Protein AF-A0A165SSQ7-F1 (afdb_monomer_lite)

Sequence (90 aa):
MSTTTPTTKCPFPALGECSYGSWADDMEAYLKTLNLWDVTDNPTAALLPVDATNPTTEERKEVWDWEKHKGQASGQIWLGWEEGSLSQAL

pLDDT: mean 76.37, std 14.92, range [37.22, 92.06]

Radius of gyration: 17.2 Å; chains: 1; bounding box: 57×21×40 Å

Organism: NCBI:txid1314782

Structure (mmCIF, N/CA/C/O backbone):
data_AF-A0A165SSQ7-F1
#
_entry.id   AF-A0A165SSQ7-F1
#
loop_
_atom_site.group_PDB
_atom_site.id
_atom_site.type_symbol
_atom_site.label_atom_id
_atom_site.label_alt_id
_atom_site.label_comp_id
_atom_site.label_asym_id
_atom_site.label_entity_id
_atom_site.label_seq_id
_atom_site.pdbx_PDB_ins_code
_atom_site.Cartn_x
_atom_site.Cartn_y
_atom_site.Cartn_z
_atom_site.occupancy
_atom_site.B_iso_or_equiv
_atom_site.auth_seq_id
_atom_site.auth_comp_id
_atom_site.auth_asym_id
_atom_site.auth_atom_id
_atom_site.pdbx_PDB_model_num
ATOM 1 N N . MET A 1 1 ? 36.904 8.366 6.496 1.00 37.22 1 MET A N 1
ATOM 2 C CA . MET A 1 1 ? 35.857 7.378 6.821 1.00 37.22 1 MET A CA 1
ATOM 3 C C . MET A 1 1 ? 34.671 7.682 5.930 1.00 37.22 1 MET A C 1
ATOM 5 O O . MET A 1 1 ? 34.117 8.763 6.065 1.00 37.22 1 MET A O 1
ATOM 9 N N . SER A 1 2 ? 34.358 6.803 4.980 1.00 43.88 2 SER A N 1
ATOM 10 C CA . SER A 1 2 ? 33.198 6.961 4.098 1.00 43.88 2 SER A CA 1
ATOM 11 C C . SER A 1 2 ? 32.022 6.244 4.746 1.00 43.88 2 SER A C 1
ATOM 13 O O . SER A 1 2 ? 32.038 5.024 4.876 1.00 43.88 2 SER A O 1
ATOM 15 N N . THR A 1 3 ? 31.037 7.000 5.215 1.00 44.22 3 THR A N 1
ATOM 16 C CA . THR A 1 3 ? 29.750 6.471 5.667 1.00 44.22 3 THR A CA 1
ATOM 17 C C . THR A 1 3 ? 28.984 5.972 4.448 1.00 44.22 3 THR A C 1
ATOM 19 O O . THR A 1 3 ? 28.323 6.745 3.764 1.00 44.22 3 THR A O 1
ATOM 22 N N . THR A 1 4 ? 29.099 4.681 4.144 1.00 49.78 4 THR A N 1
ATOM 23 C CA . THR A 1 4 ? 28.146 3.999 3.267 1.00 49.78 4 THR A CA 1
ATOM 24 C C . THR A 1 4 ? 26.873 3.780 4.067 1.00 49.78 4 THR A C 1
ATOM 26 O O . THR A 1 4 ? 26.805 2.872 4.898 1.00 49.78 4 THR A O 1
ATOM 29 N N . THR A 1 5 ? 25.886 4.649 3.855 1.00 54.53 5 THR A N 1
ATOM 30 C CA . THR A 1 5 ? 24.502 4.392 4.253 1.00 54.53 5 THR A CA 1
ATOM 31 C C . THR A 1 5 ? 24.108 3.024 3.691 1.00 54.53 5 THR A C 1
ATOM 33 O O . THR A 1 5 ? 24.369 2.775 2.512 1.00 54.53 5 THR A O 1
ATOM 36 N N . PRO A 1 6 ? 23.542 2.107 4.493 1.00 47.44 6 PRO A N 1
ATOM 37 C CA . PRO A 1 6 ? 23.019 0.862 3.964 1.00 47.44 6 PRO A CA 1
ATOM 38 C C . PRO A 1 6 ? 21.812 1.217 3.098 1.00 47.44 6 PRO A C 1
ATOM 40 O O . PRO A 1 6 ? 20.705 1.397 3.596 1.00 47.44 6 PRO A O 1
ATOM 43 N N . THR A 1 7 ? 22.036 1.377 1.797 1.00 52.53 7 THR A N 1
ATOM 44 C CA . THR A 1 7 ? 20.956 1.416 0.823 1.00 52.53 7 THR A CA 1
ATOM 45 C C . THR A 1 7 ? 20.370 0.016 0.824 1.00 52.53 7 THR A C 1
ATOM 47 O O . THR A 1 7 ? 20.947 -0.913 0.253 1.00 52.53 7 THR A O 1
ATOM 50 N N . THR A 1 8 ? 19.264 -0.169 1.542 1.00 52.72 8 THR A N 1
ATOM 51 C CA . THR A 1 8 ? 18.353 -1.279 1.283 1.00 52.72 8 THR A CA 1
ATOM 52 C C . THR A 1 8 ? 17.921 -1.101 -0.162 1.00 52.72 8 THR A C 1
ATOM 54 O O . THR A 1 8 ? 17.022 -0.315 -0.434 1.00 52.72 8 THR A O 1
ATOM 57 N N . LYS A 1 9 ? 18.655 -1.731 -1.086 1.00 54.09 9 LYS A N 1
ATOM 58 C CA . LYS A 1 9 ? 18.343 -1.709 -2.513 1.00 54.09 9 LYS A CA 1
ATOM 59 C C . LYS A 1 9 ? 16.893 -2.129 -2.644 1.00 54.09 9 LYS A C 1
ATOM 61 O O . LYS A 1 9 ? 16.550 -3.229 -2.190 1.00 54.09 9 LYS A O 1
ATOM 66 N N . CYS A 1 10 ? 16.049 -1.278 -3.214 1.00 58.53 10 CYS A N 1
ATOM 67 C CA . CYS A 1 10 ? 14.758 -1.759 -3.644 1.00 58.53 10 CYS A CA 1
ATOM 68 C C . CYS A 1 10 ? 15.009 -2.913 -4.609 1.00 58.53 10 CYS A C 1
ATOM 70 O O . CYS A 1 10 ? 15.914 -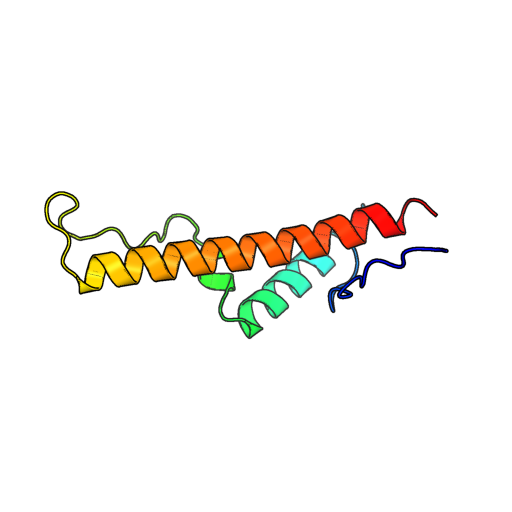2.855 -5.446 1.00 58.53 10 CYS A O 1
ATOM 72 N N . PRO A 1 11 ? 14.200 -3.975 -4.539 1.00 65.62 11 PRO A N 1
ATOM 73 C CA . PRO A 1 11 ? 14.260 -5.054 -5.517 1.00 65.62 11 PRO A CA 1
ATOM 74 C C . PRO A 1 11 ? 13.797 -4.599 -6.914 1.00 65.62 11 PRO A C 1
ATOM 76 O O . PRO A 1 11 ? 13.602 -5.434 -7.792 1.00 65.62 11 PRO A O 1
ATOM 79 N N . PHE A 1 12 ? 13.594 -3.295 -7.112 1.00 65.06 12 PHE A N 1
ATOM 80 C CA . PHE A 1 12 ? 12.868 -2.710 -8.215 1.00 65.06 12 PHE A CA 1
ATOM 81 C C . PHE A 1 12 ? 13.744 -1.814 -9.073 1.00 65.06 12 PHE A C 1
ATOM 83 O O . PHE A 1 12 ? 14.533 -1.039 -8.527 1.00 65.06 12 PHE A O 1
ATOM 90 N N . PRO A 1 13 ? 13.596 -1.875 -10.407 1.00 65.50 13 PRO A N 1
ATOM 91 C CA . PRO A 1 13 ? 14.236 -0.908 -11.266 1.00 65.50 13 PRO A CA 1
ATOM 92 C C . PRO A 1 13 ? 13.756 0.502 -10.914 1.00 65.50 13 PRO A C 1
ATOM 94 O O . PRO A 1 13 ? 12.574 0.773 -10.728 1.00 65.50 13 PRO A O 1
ATOM 97 N N . ALA A 1 14 ? 14.732 1.390 -10.837 1.00 67.94 14 ALA A N 1
ATOM 98 C CA . ALA A 1 14 ? 14.619 2.832 -10.901 1.00 67.94 14 ALA A CA 1
ATOM 99 C C . ALA A 1 14 ? 13.522 3.326 -11.876 1.00 67.94 14 ALA A C 1
ATOM 101 O O . ALA A 1 14 ? 13.509 2.920 -13.043 1.00 67.94 14 ALA A O 1
ATOM 102 N N . LEU A 1 15 ? 12.653 4.254 -11.445 1.00 72.88 15 LEU A N 1
ATOM 103 C CA . LEU A 1 15 ? 11.783 4.976 -12.384 1.00 72.88 15 LEU A CA 1
ATOM 104 C C . LEU A 1 15 ? 12.636 5.873 -13.298 1.00 72.88 15 LEU A C 1
ATOM 106 O O . LEU A 1 15 ? 13.370 6.734 -12.817 1.00 72.88 15 LEU A O 1
ATOM 110 N N . GLY A 1 16 ? 12.512 5.695 -14.612 1.00 69.38 16 GLY A N 1
ATOM 111 C CA . GLY A 1 16 ? 13.182 6.498 -15.637 1.00 69.38 16 GLY A CA 1
ATOM 112 C C . GLY A 1 16 ? 12.187 7.205 -16.562 1.00 69.38 16 GLY A C 1
ATOM 113 O O . GLY A 1 16 ? 11.025 6.811 -16.655 1.00 69.38 16 GLY A O 1
ATOM 114 N N . GLU A 1 17 ? 12.650 8.232 -17.287 1.00 70.56 17 GLU A N 1
ATOM 115 C CA . GLU A 1 17 ? 11.811 9.090 -18.155 1.00 70.56 17 GLU A CA 1
ATOM 116 C C . GLU A 1 17 ? 10.980 8.315 -19.189 1.00 70.56 17 GLU A C 1
ATOM 118 O O . GLU A 1 17 ? 9.868 8.720 -19.518 1.00 70.56 17 GLU A O 1
ATOM 123 N N . CYS A 1 18 ? 11.494 7.182 -19.673 1.00 69.75 18 CYS A N 1
ATOM 124 C CA . CYS A 1 18 ? 10.843 6.360 -20.696 1.00 69.75 18 CYS A CA 1
ATOM 125 C C . CYS A 1 18 ? 10.373 4.990 -20.181 1.00 69.75 18 CYS A C 1
ATOM 127 O O . CYS A 1 18 ? 9.933 4.170 -20.983 1.00 69.75 18 CYS A O 1
ATOM 129 N N . SER A 1 19 ? 10.482 4.710 -18.876 1.00 77.31 19 SER A N 1
ATOM 130 C CA . SER A 1 19 ? 10.173 3.390 -18.302 1.00 77.31 19 SER A CA 1
ATOM 131 C C . SER A 1 19 ? 8.926 3.370 -17.422 1.00 77.31 19 SER A C 1
ATOM 133 O O . SER A 1 19 ? 8.640 2.335 -16.831 1.00 77.31 19 SER A O 1
ATOM 135 N N . TYR A 1 20 ? 8.154 4.465 -17.366 1.00 78.44 20 TYR A N 1
ATOM 136 C CA . TYR A 1 20 ? 6.975 4.563 -16.497 1.00 78.44 20 TYR A CA 1
ATOM 137 C C . TYR A 1 20 ? 5.985 3.408 -16.676 1.00 78.44 20 TYR A C 1
ATOM 139 O O . TYR A 1 20 ? 5.526 2.871 -15.680 1.00 78.44 20 TYR A O 1
ATOM 147 N N . GLY A 1 21 ? 5.688 2.998 -17.917 1.00 80.75 21 GLY A N 1
ATOM 148 C CA . GLY A 1 21 ? 4.741 1.905 -18.174 1.00 80.75 21 GLY A CA 1
ATOM 149 C C . GLY A 1 21 ? 5.181 0.590 -17.527 1.00 80.75 21 GLY A C 1
ATOM 150 O O . GLY A 1 21 ? 4.479 0.055 -16.681 1.00 80.75 21 GLY A O 1
ATOM 151 N N . SER A 1 22 ? 6.391 0.128 -17.853 1.00 82.19 22 SER A N 1
ATOM 152 C CA . SER A 1 22 ? 6.951 -1.100 -17.275 1.00 82.19 22 SER A CA 1
ATOM 153 C C . SER A 1 22 ? 7.149 -0.988 -15.762 1.00 82.19 22 SER A C 1
ATOM 155 O O . SER A 1 22 ? 6.845 -1.919 -15.032 1.00 82.19 22 SER A O 1
ATOM 157 N N . TRP A 1 23 ? 7.602 0.172 -15.278 1.00 85.88 23 TRP A N 1
ATOM 158 C CA . TRP A 1 23 ? 7.792 0.425 -13.852 1.00 85.88 23 TRP A CA 1
ATOM 159 C C . TRP A 1 23 ? 6.478 0.371 -13.071 1.00 85.88 23 TRP A C 1
ATOM 161 O O . TRP A 1 23 ? 6.454 -0.174 -11.972 1.00 85.88 23 TRP A O 1
ATOM 171 N N . ALA A 1 24 ? 5.397 0.929 -13.622 1.00 86.69 24 ALA A N 1
ATOM 172 C CA . ALA A 1 24 ? 4.085 0.934 -12.989 1.00 86.69 24 ALA A CA 1
ATOM 173 C C . ALA A 1 24 ? 3.505 -0.484 -12.900 1.00 86.69 24 ALA A C 1
ATOM 175 O O . ALA A 1 24 ? 3.065 -0.874 -11.821 1.00 86.69 24 ALA A O 1
ATOM 176 N N . ASP A 1 25 ? 3.580 -1.260 -13.987 1.00 87.81 25 ASP A N 1
ATOM 177 C CA . ASP A 1 25 ? 3.127 -2.660 -14.022 1.00 87.81 25 ASP A CA 1
ATOM 178 C C . ASP A 1 25 ? 3.894 -3.519 -13.009 1.00 87.81 25 ASP A C 1
ATOM 180 O O . ASP A 1 25 ? 3.321 -4.293 -12.234 1.00 87.81 25 ASP A O 1
ATOM 184 N N . ASP A 1 26 ? 5.212 -3.346 -12.990 1.00 86.38 26 ASP A N 1
ATOM 185 C CA . ASP A 1 26 ? 6.088 -4.043 -12.074 1.00 86.38 26 ASP A CA 1
ATOM 186 C C . ASP A 1 26 ? 5.740 -3.606 -10.615 1.00 86.38 26 ASP A C 1
ATOM 188 O O . ASP A 1 26 ? 5.551 -4.457 -9.736 1.00 86.38 26 ASP A O 1
ATOM 192 N N . MET A 1 27 ? 5.571 -2.305 -10.331 1.00 87.38 27 MET A N 1
ATOM 193 C CA . MET A 1 27 ? 5.235 -1.802 -8.987 1.00 87.38 27 MET A CA 1
ATOM 194 C C . MET A 1 27 ? 3.880 -2.298 -8.493 1.00 87.38 27 MET A C 1
ATOM 196 O O . MET A 1 27 ? 3.743 -2.657 -7.321 1.00 87.38 27 MET A O 1
ATOM 200 N N . GLU A 1 28 ? 2.890 -2.366 -9.377 1.00 90.81 28 GLU A N 1
ATOM 201 C CA . GLU A 1 28 ? 1.598 -2.979 -9.096 1.00 90.81 28 GLU A CA 1
ATOM 202 C C . GLU A 1 28 ? 1.770 -4.450 -8.695 1.00 90.81 28 GLU A C 1
ATOM 204 O O . GLU A 1 28 ? 1.268 -4.873 -7.648 1.00 90.81 28 GLU A O 1
ATOM 209 N N . ALA A 1 29 ? 2.518 -5.232 -9.480 1.00 89.69 29 ALA A N 1
ATOM 210 C CA . ALA A 1 29 ? 2.774 -6.637 -9.176 1.00 89.69 29 ALA A CA 1
ATOM 211 C C . ALA A 1 29 ? 3.472 -6.804 -7.818 1.00 89.69 29 ALA A C 1
ATOM 213 O O . ALA A 1 29 ? 3.072 -7.649 -7.013 1.00 89.69 29 ALA A O 1
ATOM 214 N N . TYR A 1 30 ? 4.464 -5.966 -7.521 1.00 87.12 30 TYR A N 1
ATOM 215 C CA . TYR A 1 30 ? 5.173 -5.978 -6.245 1.00 87.12 30 TYR A CA 1
ATOM 216 C C . TYR A 1 30 ? 4.262 -5.630 -5.065 1.00 87.12 30 TYR A C 1
ATOM 218 O O . TYR A 1 30 ? 4.208 -6.385 -4.090 1.00 87.12 30 TYR A O 1
ATOM 226 N N . LEU A 1 31 ? 3.476 -4.556 -5.159 1.00 89.44 31 LEU A N 1
ATOM 227 C CA . LEU A 1 31 ? 2.519 -4.182 -4.116 1.00 89.44 31 LEU A CA 1
ATOM 228 C C . LEU A 1 31 ? 1.456 -5.267 -3.902 1.00 89.44 31 LEU A C 1
ATOM 230 O O . LEU A 1 31 ? 1.073 -5.512 -2.757 1.00 89.44 31 LEU A O 1
ATOM 234 N N . LYS A 1 32 ? 1.030 -5.982 -4.952 1.00 90.50 32 LYS A N 1
ATOM 235 C CA . LYS A 1 32 ? 0.149 -7.157 -4.819 1.00 90.50 32 LYS A CA 1
ATOM 236 C C . LYS A 1 32 ? 0.802 -8.281 -4.015 1.00 90.50 32 LYS A C 1
ATOM 238 O O . LYS A 1 32 ? 0.135 -8.858 -3.161 1.00 90.50 32 LYS A O 1
ATOM 243 N N . THR A 1 33 ? 2.099 -8.559 -4.201 1.00 90.19 33 THR A N 1
ATOM 244 C CA . THR A 1 33 ? 2.801 -9.568 -3.373 1.00 90.19 33 THR A CA 1
ATOM 245 C C . THR A 1 33 ? 2.858 -9.199 -1.890 1.00 90.19 33 THR A C 1
ATOM 247 O O . THR A 1 33 ? 2.934 -10.082 -1.037 1.00 90.19 33 THR A O 1
ATOM 250 N N . LEU A 1 34 ? 2.788 -7.903 -1.580 1.00 87.56 34 LEU A N 1
ATOM 251 C CA . LEU A 1 34 ? 2.787 -7.371 -0.220 1.00 87.56 34 LEU A CA 1
ATOM 252 C C . LEU A 1 34 ? 1.377 -7.135 0.343 1.00 87.56 34 LEU A C 1
ATOM 254 O O . LEU A 1 34 ? 1.259 -6.678 1.477 1.00 87.56 34 LEU A O 1
ATOM 258 N N . ASN A 1 35 ? 0.320 -7.429 -0.425 1.00 88.75 35 ASN A N 1
ATOM 259 C CA . ASN A 1 35 ? -1.068 -7.094 -0.087 1.00 88.75 35 ASN A CA 1
ATOM 260 C C . ASN A 1 35 ? -1.276 -5.583 0.180 1.00 88.75 35 ASN A C 1
ATOM 262 O O . ASN A 1 35 ? -2.012 -5.180 1.079 1.00 88.75 35 ASN A O 1
ATOM 266 N N . LEU A 1 36 ? -0.571 -4.744 -0.584 1.00 88.75 36 LEU A N 1
ATOM 267 C CA . LEU A 1 36 ? -0.580 -3.279 -0.495 1.00 88.75 36 LEU A CA 1
ATOM 268 C C . LEU A 1 36 ? -1.223 -2.608 -1.718 1.00 88.75 36 LEU A C 1
ATOM 270 O O . LEU A 1 36 ? -1.368 -1.386 -1.751 1.00 88.75 36 LEU A O 1
ATOM 274 N N . TRP A 1 37 ? -1.593 -3.380 -2.740 1.00 89.44 37 TRP A N 1
ATOM 275 C CA . TRP A 1 37 ? -2.189 -2.815 -3.947 1.00 89.44 37 TRP A CA 1
ATOM 276 C C . TRP A 1 37 ? -3.598 -2.269 -3.709 1.00 89.44 37 TRP A C 1
ATOM 278 O O . TRP A 1 37 ? -3.900 -1.180 -4.181 1.00 89.44 37 TRP A O 1
ATOM 288 N N . ASP A 1 38 ? -4.425 -2.950 -2.911 1.00 85.69 38 ASP A N 1
ATOM 289 C CA . ASP A 1 38 ? -5.821 -2.546 -2.682 1.00 85.69 38 ASP A CA 1
ATOM 290 C C . ASP A 1 38 ? -5.948 -1.131 -2.096 1.00 85.69 38 ASP A C 1
ATOM 292 O O . ASP A 1 38 ? -6.832 -0.365 -2.477 1.00 85.69 38 ASP A O 1
ATOM 296 N N . VAL A 1 39 ?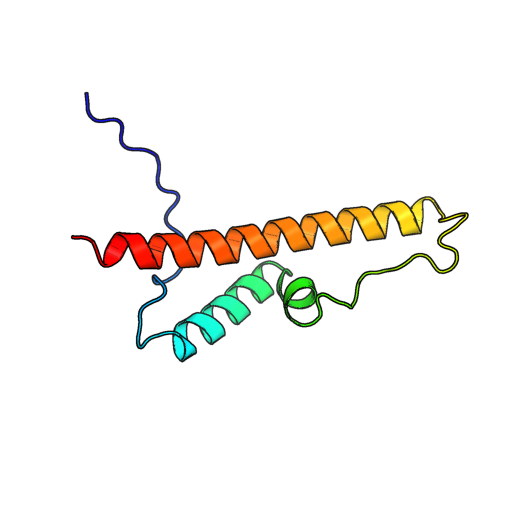 -5.020 -0.744 -1.212 1.00 83.31 39 VAL A N 1
ATOM 297 C CA . VAL A 1 39 ? -4.980 0.611 -0.633 1.00 83.31 39 VAL A CA 1
ATOM 298 C C . VAL A 1 39 ? -4.479 1.679 -1.613 1.00 83.31 39 VAL A C 1
ATOM 300 O O . VAL A 1 39 ? -4.637 2.871 -1.351 1.00 83.31 39 VAL A O 1
ATOM 303 N N . THR A 1 40 ? -3.857 1.259 -2.718 1.00 84.69 40 THR A N 1
ATOM 304 C CA . THR A 1 40 ? -3.281 2.126 -3.756 1.00 84.69 40 THR A CA 1
ATOM 305 C C . THR A 1 40 ? -4.249 2.310 -4.926 1.00 84.69 40 THR A C 1
ATOM 307 O O . THR A 1 40 ? -4.431 3.436 -5.380 1.00 84.69 40 THR A O 1
ATOM 310 N N . ASP A 1 41 ? -4.895 1.230 -5.378 1.00 85.06 41 ASP A N 1
ATOM 311 C CA . ASP A 1 41 ? -5.873 1.225 -6.477 1.00 85.06 41 ASP A CA 1
ATOM 312 C C . ASP A 1 41 ? -7.147 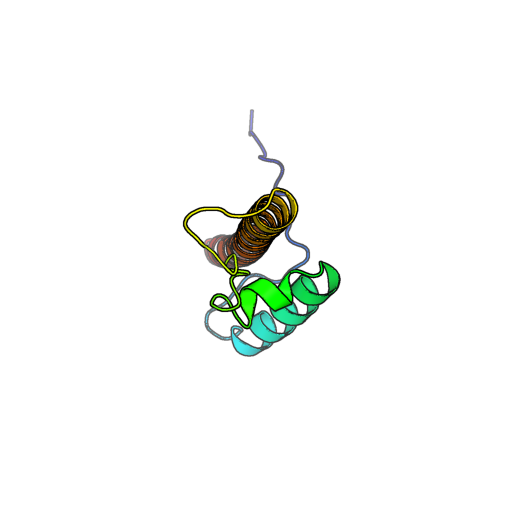2.003 -6.123 1.00 85.06 41 ASP A C 1
ATOM 314 O O . ASP A 1 41 ? -7.684 2.758 -6.932 1.00 85.06 41 ASP A O 1
ATOM 318 N N . ASN A 1 42 ? -7.599 1.887 -4.871 1.00 79.88 42 ASN A N 1
ATOM 319 C CA . ASN A 1 42 ? -8.752 2.629 -4.382 1.00 79.88 42 ASN A CA 1
ATOM 320 C C . ASN A 1 42 ? -8.439 3.339 -3.056 1.00 79.88 42 ASN A C 1
ATOM 322 O O . ASN A 1 42 ? -8.861 2.897 -1.985 1.00 79.88 42 ASN A O 1
ATOM 326 N N . PRO A 1 43 ? -7.746 4.490 -3.097 1.00 66.38 43 PRO A N 1
ATOM 327 C CA . PRO A 1 43 ? -7.363 5.223 -1.888 1.00 66.38 43 PRO A CA 1
ATOM 328 C C . PRO A 1 43 ? -8.577 5.776 -1.122 1.00 66.38 43 PRO A C 1
ATOM 330 O O . PRO A 1 43 ? -8.492 6.060 0.075 1.00 66.38 43 PRO A O 1
ATOM 333 N N . THR A 1 44 ? -9.719 5.908 -1.803 1.00 66.25 44 THR A N 1
ATOM 334 C CA . THR A 1 44 ? -11.018 6.304 -1.246 1.00 66.25 44 THR A CA 1
ATOM 335 C C . THR A 1 44 ? -11.837 5.149 -0.681 1.00 66.25 44 THR A C 1
ATOM 337 O O . THR A 1 44 ? -12.839 5.420 -0.025 1.00 66.25 44 THR A O 1
ATOM 340 N N . ALA A 1 45 ? -11.405 3.891 -0.831 1.00 66.75 45 ALA A N 1
ATOM 341 C CA . ALA A 1 45 ? -12.016 2.737 -0.160 1.00 66.75 45 ALA A CA 1
ATOM 342 C C . ALA A 1 45 ? -11.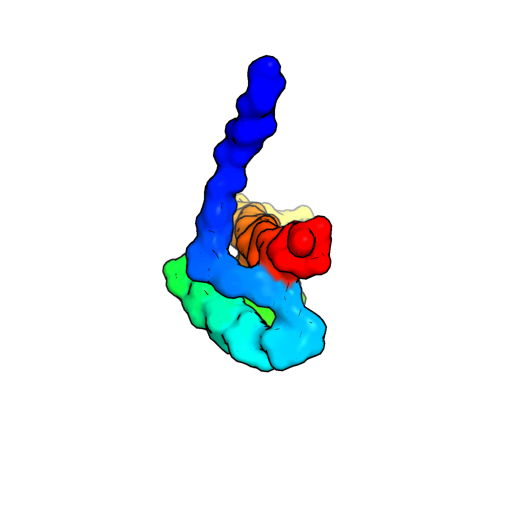812 2.739 1.362 1.00 66.75 45 ALA A C 1
ATOM 344 O O . ALA A 1 45 ? -12.047 1.716 2.001 1.00 66.75 45 ALA A O 1
ATOM 345 N N . ALA A 1 46 ? -11.366 3.864 1.936 1.00 63.81 46 ALA A N 1
ATOM 346 C CA . ALA A 1 46 ? -11.246 4.070 3.365 1.00 63.81 46 ALA A CA 1
ATOM 347 C C . ALA A 1 46 ? -12.437 3.431 4.080 1.00 63.81 46 ALA A C 1
ATOM 349 O O . ALA A 1 46 ? -13.588 3.810 3.846 1.00 63.81 46 ALA A O 1
ATOM 350 N N . LEU A 1 47 ? -12.133 2.437 4.917 1.00 71.25 47 LEU A N 1
ATOM 351 C CA . LEU A 1 47 ? -13.101 1.778 5.780 1.00 71.25 47 LEU A CA 1
ATOM 352 C C . LEU A 1 47 ? -13.569 2.821 6.788 1.00 71.25 47 LEU A C 1
ATOM 354 O O . LEU A 1 47 ? -12.965 3.005 7.838 1.00 71.25 47 LEU A O 1
ATOM 358 N N . LEU A 1 48 ? -14.578 3.602 6.417 1.00 77.25 48 LEU A N 1
ATOM 359 C CA . LEU A 1 48 ? -15.186 4.552 7.326 1.00 77.25 48 LEU A CA 1
ATOM 360 C C . LEU A 1 48 ? -16.100 3.775 8.273 1.00 77.25 48 LEU A C 1
ATOM 362 O O . LEU A 1 48 ? -16.864 2.924 7.809 1.00 77.25 48 LEU A O 1
ATOM 366 N N . PRO A 1 49 ? -16.064 4.080 9.578 1.00 79.19 49 PRO A N 1
ATOM 367 C CA . PRO A 1 49 ? -17.051 3.554 10.501 1.00 79.19 49 PRO A CA 1
ATOM 368 C C . PRO A 1 49 ? -18.460 3.908 10.030 1.00 79.19 49 PRO A C 1
ATOM 370 O O . PRO A 1 49 ? -18.692 5.009 9.518 1.00 79.19 49 PRO A O 1
ATOM 373 N N . VAL A 1 50 ? -19.411 3.006 10.257 1.00 82.50 50 VAL A N 1
ATOM 374 C CA . VAL A 1 50 ? -20.826 3.224 9.926 1.00 82.50 50 VAL A CA 1
ATOM 375 C C . VAL A 1 50 ? -21.383 4.421 10.706 1.00 82.50 50 VAL A C 1
ATOM 377 O O . VAL A 1 50 ? -22.182 5.189 10.170 1.00 82.50 50 VAL A O 1
ATOM 380 N N . ASP A 1 51 ? -20.914 4.621 11.944 1.00 84.75 51 ASP A N 1
ATOM 381 C CA . ASP A 1 51 ? -21.128 5.838 12.733 1.00 84.75 51 ASP A CA 1
ATOM 382 C C . ASP A 1 51 ? -19.787 6.473 13.123 1.00 84.75 51 ASP A C 1
ATOM 384 O O . ASP A 1 51 ? -19.110 6.052 14.064 1.00 84.75 51 ASP A O 1
ATOM 388 N N . ALA A 1 52 ? -19.419 7.546 12.422 1.00 80.81 52 ALA A N 1
ATOM 389 C CA . ALA A 1 52 ? -18.201 8.307 12.696 1.00 80.81 52 ALA A CA 1
ATOM 390 C C . ALA A 1 52 ? -18.178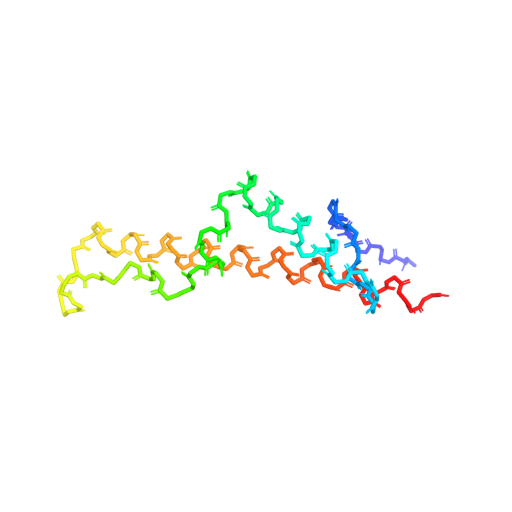 8.955 14.096 1.00 80.81 52 ALA A C 1
ATOM 392 O O . ALA A 1 52 ? -17.108 9.297 14.603 1.00 80.81 52 ALA A O 1
ATOM 393 N N . THR A 1 53 ? -19.338 9.126 14.731 1.00 85.56 53 THR A N 1
ATOM 394 C CA . THR A 1 53 ? -19.480 9.762 16.049 1.00 85.56 53 THR A CA 1
ATOM 395 C C . THR A 1 53 ? -19.245 8.773 17.185 1.00 85.56 53 THR A C 1
ATOM 397 O O . THR A 1 53 ? -18.789 9.165 18.261 1.00 85.56 53 THR A O 1
ATOM 400 N N . ASN A 1 54 ? -19.528 7.490 16.955 1.00 88.00 54 ASN A N 1
ATOM 401 C CA . ASN A 1 54 ? -19.308 6.427 17.926 1.00 88.00 54 ASN A CA 1
ATOM 402 C C . ASN A 1 54 ? -18.804 5.134 17.259 1.00 88.00 54 ASN A C 1
ATOM 404 O O . ASN A 1 54 ? -19.501 4.118 17.267 1.00 88.00 54 ASN A O 1
ATOM 408 N N . PRO A 1 55 ? -17.577 5.150 16.715 1.00 84.94 55 PRO A N 1
ATOM 409 C CA . PRO A 1 55 ? -17.015 3.977 16.072 1.00 84.94 55 PRO A CA 1
ATOM 410 C C . PRO A 1 55 ? -16.712 2.899 17.108 1.00 84.94 55 PRO A C 1
ATOM 412 O O . PRO A 1 55 ? -16.124 3.183 18.167 1.00 84.94 55 PRO A O 1
ATOM 415 N N . THR A 1 56 ? -17.074 1.664 16.777 1.00 91.06 56 THR A N 1
ATOM 416 C CA . THR A 1 56 ? -16.749 0.475 17.564 1.00 91.06 56 THR A CA 1
ATOM 417 C C . THR A 1 56 ? -15.236 0.268 17.641 1.00 91.06 56 THR A C 1
ATOM 419 O O . THR A 1 56 ? -14.457 0.793 16.843 1.00 91.06 56 THR A O 1
ATOM 422 N N . THR A 1 57 ? -14.784 -0.507 18.627 1.00 92.06 57 THR A N 1
ATOM 423 C CA . THR A 1 57 ? -13.361 -0.857 18.759 1.00 92.06 57 THR A CA 1
ATOM 424 C C . THR A 1 57 ? -12.830 -1.578 17.516 1.00 92.06 57 THR A C 1
ATOM 426 O O . THR A 1 57 ? -11.675 -1.375 17.148 1.00 92.06 57 THR A O 1
ATOM 429 N N . GLU A 1 58 ? -13.666 -2.391 16.868 1.00 89.69 58 GLU A N 1
ATOM 430 C CA . GLU A 1 58 ? -13.325 -3.117 15.641 1.00 89.69 58 GLU A CA 1
ATOM 431 C C . GLU A 1 58 ? -13.146 -2.154 14.465 1.00 89.69 58 GLU A C 1
ATOM 433 O O . GLU A 1 58 ? -12.076 -2.148 13.864 1.00 89.69 58 GLU A O 1
ATOM 438 N N . GLU A 1 59 ? -14.097 -1.245 14.233 1.00 89.12 59 GLU A N 1
ATOM 439 C CA . GLU A 1 59 ? -13.984 -0.225 13.176 1.00 89.12 59 GLU A CA 1
ATOM 440 C C . GLU A 1 59 ? -12.761 0.681 13.382 1.00 89.12 59 GLU A C 1
ATOM 442 O O . GLU A 1 59 ? -12.044 1.000 12.438 1.00 89.12 59 GLU A O 1
ATOM 447 N N . ARG A 1 60 ? -12.457 1.073 14.629 1.00 88.31 60 ARG A N 1
ATOM 448 C CA . ARG A 1 60 ? -11.247 1.866 14.928 1.00 88.31 60 ARG A CA 1
ATOM 449 C C . ARG A 1 60 ? -9.969 1.115 14.579 1.00 88.31 60 ARG A C 1
ATOM 451 O O . ARG A 1 60 ? -9.005 1.729 14.123 1.00 88.31 60 ARG A O 1
ATOM 458 N N . LYS A 1 61 ? -9.945 -0.193 14.838 1.00 90.19 61 LYS A N 1
ATOM 459 C CA . LYS A 1 61 ? -8.804 -1.041 14.508 1.00 90.19 61 LYS A CA 1
ATOM 460 C C . LYS A 1 61 ? -8.664 -1.185 12.995 1.00 90.19 61 LYS A C 1
ATOM 462 O O . LYS A 1 61 ? -7.560 -1.018 12.499 1.00 90.19 61 LYS A O 1
ATOM 467 N N . GLU A 1 62 ? -9.760 -1.415 12.277 1.00 88.56 62 GLU A N 1
ATOM 468 C CA . GLU A 1 62 ? -9.762 -1.501 10.813 1.00 88.56 62 GLU A CA 1
ATOM 469 C C . GLU A 1 62 ? -9.300 -0.198 10.153 1.00 88.56 62 GLU A C 1
ATOM 471 O O . GLU A 1 62 ? -8.451 -0.239 9.265 1.00 88.56 62 GLU A O 1
ATOM 476 N N . VAL A 1 63 ? -9.768 0.961 10.633 1.00 86.81 63 VAL A N 1
ATOM 477 C CA . VAL A 1 63 ? -9.289 2.277 10.176 1.00 86.81 63 VAL A CA 1
ATOM 478 C C . VAL A 1 63 ? -7.786 2.417 10.408 1.00 86.81 63 VAL A C 1
ATOM 480 O O . VAL A 1 63 ? -7.055 2.843 9.516 1.00 86.81 63 VAL A O 1
ATOM 483 N N . TRP A 1 64 ? -7.296 2.063 11.598 1.00 87.75 64 TRP A N 1
ATOM 484 C CA . TRP A 1 64 ? -5.869 2.169 11.895 1.00 87.75 64 TRP A CA 1
ATOM 485 C C . TRP A 1 64 ? -5.037 1.214 11.030 1.00 87.75 64 TRP A C 1
ATOM 487 O O . TRP A 1 64 ? -4.036 1.628 10.440 1.00 87.75 64 TRP A O 1
ATOM 497 N N . ASP A 1 65 ? -5.456 -0.043 10.905 1.00 89.06 65 ASP A N 1
ATOM 498 C CA . ASP A 1 65 ? -4.787 -1.014 10.047 1.00 89.06 65 ASP A CA 1
ATOM 499 C C . ASP A 1 65 ? -4.779 -0.520 8.589 1.00 89.06 65 ASP A C 1
ATOM 501 O O . ASP A 1 65 ? -3.733 -0.572 7.941 1.00 89.06 65 ASP A O 1
ATOM 505 N N . TRP A 1 66 ? -5.874 0.064 8.094 1.00 86.62 66 TRP A N 1
ATOM 506 C CA . TRP A 1 66 ? -5.949 0.685 6.767 1.00 86.62 66 TRP A CA 1
ATOM 507 C C . TRP A 1 66 ? -4.947 1.838 6.587 1.00 86.62 66 TRP A C 1
ATOM 509 O O . TRP A 1 66 ? -4.181 1.856 5.620 1.00 86.62 66 TRP A O 1
ATOM 519 N N . GLU A 1 67 ? -4.888 2.781 7.533 1.00 88.56 67 GLU A N 1
ATOM 520 C CA . GLU A 1 67 ? -3.923 3.893 7.498 1.00 88.56 67 GLU A CA 1
ATOM 521 C C . GLU A 1 67 ? -2.472 3.398 7.510 1.00 88.56 67 GLU A C 1
ATOM 523 O O . GLU A 1 67 ? -1.616 3.916 6.785 1.00 88.56 67 GLU A O 1
ATOM 528 N N . LYS A 1 68 ? -2.189 2.351 8.289 1.00 89.81 68 LYS A N 1
ATOM 529 C CA . LYS A 1 68 ? -0.866 1.728 8.328 1.00 89.81 68 LYS A CA 1
ATOM 530 C C . LYS A 1 68 ? -0.492 1.118 6.974 1.00 89.81 68 LYS A C 1
ATOM 532 O O . LYS A 1 68 ? 0.622 1.358 6.507 1.00 89.81 68 LYS A O 1
ATOM 537 N N . HIS A 1 69 ? -1.405 0.387 6.330 1.00 89.19 69 HIS A N 1
ATOM 538 C CA . HIS A 1 69 ? -1.164 -0.199 5.006 1.00 89.19 69 HIS A CA 1
ATOM 539 C C . HIS A 1 69 ? -0.940 0.886 3.939 1.00 89.19 69 HIS A C 1
ATOM 541 O O . HIS A 1 69 ? 0.003 0.774 3.154 1.00 89.19 69 HIS A O 1
ATOM 547 N N . LYS A 1 70 ? -1.705 1.989 3.955 1.00 88.56 70 LYS A N 1
ATOM 548 C CA . LYS A 1 70 ? -1.461 3.147 3.069 1.00 88.56 70 LYS A CA 1
ATOM 549 C C . LYS A 1 70 ? -0.066 3.745 3.252 1.00 88.56 70 LYS A C 1
ATOM 551 O O . LYS A 1 70 ? 0.616 4.040 2.268 1.00 88.56 70 LYS A O 1
ATOM 556 N N . GLY A 1 71 ? 0.372 3.907 4.502 1.00 90.19 71 GLY A N 1
ATOM 557 C CA . GLY A 1 71 ? 1.716 4.396 4.812 1.00 90.19 71 GLY A CA 1
ATOM 558 C C . GLY A 1 71 ? 2.811 3.470 4.275 1.00 90.19 71 GLY A C 1
ATOM 559 O O . GLY A 1 71 ? 3.798 3.938 3.710 1.00 90.19 71 GLY A O 1
ATOM 560 N N . GLN A 1 72 ? 2.615 2.154 4.386 1.00 90.75 72 GLN A N 1
ATOM 561 C CA . GLN A 1 72 ? 3.548 1.163 3.846 1.00 90.75 72 GLN A CA 1
ATOM 562 C C . GLN A 1 72 ? 3.612 1.201 2.317 1.00 90.75 72 GLN A C 1
ATOM 564 O O . GLN A 1 72 ? 4.714 1.248 1.772 1.00 90.75 72 GLN A O 1
ATOM 569 N N . ALA A 1 73 ? 2.464 1.232 1.634 1.00 89.88 73 ALA A N 1
ATOM 570 C CA . ALA A 1 73 ? 2.401 1.330 0.176 1.00 89.88 73 ALA A CA 1
ATOM 571 C C . ALA A 1 73 ? 3.099 2.602 -0.330 1.00 89.88 73 ALA A C 1
ATOM 573 O O . ALA A 1 73 ? 3.972 2.535 -1.195 1.00 89.88 73 ALA A O 1
ATOM 574 N N . SER A 1 74 ? 2.803 3.744 0.298 1.00 89.25 74 SER A N 1
ATOM 575 C CA . SER A 1 74 ? 3.431 5.033 -0.021 1.00 89.25 74 SER A CA 1
ATOM 576 C C . SER A 1 74 ? 4.952 4.991 0.153 1.00 89.25 74 SER A C 1
ATOM 578 O O . SER A 1 74 ? 5.684 5.515 -0.683 1.00 89.25 74 SER A O 1
ATOM 580 N N . GLY A 1 75 ? 5.440 4.330 1.208 1.00 89.44 75 GLY A N 1
ATOM 581 C CA . GLY A 1 75 ? 6.872 4.148 1.441 1.00 89.44 75 GLY A CA 1
ATOM 582 C C . GLY A 1 75 ? 7.555 3.302 0.363 1.00 89.44 75 GLY A C 1
ATOM 583 O O . GLY A 1 75 ? 8.639 3.659 -0.086 1.00 89.44 75 GLY A O 1
ATOM 584 N N . GLN A 1 76 ? 6.922 2.215 -0.090 1.00 86.69 76 GLN A N 1
ATOM 585 C CA . GLN A 1 76 ? 7.467 1.382 -1.173 1.00 86.69 76 GLN A CA 1
ATOM 586 C C . GLN A 1 76 ? 7.522 2.146 -2.504 1.00 86.69 76 GLN A C 1
ATOM 588 O O . GLN A 1 76 ? 8.542 2.110 -3.189 1.00 86.69 76 GLN A O 1
ATOM 593 N N . ILE A 1 77 ? 6.460 2.889 -2.831 1.00 86.25 77 ILE A N 1
ATOM 594 C CA . ILE A 1 77 ? 6.394 3.728 -4.037 1.00 86.25 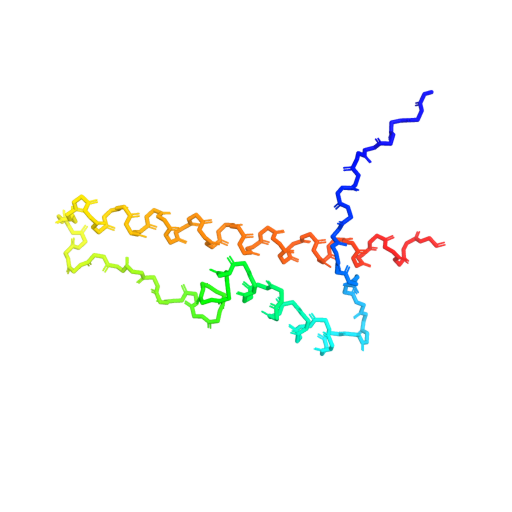77 ILE A CA 1
ATOM 595 C C . ILE A 1 77 ? 7.482 4.811 -3.999 1.00 86.25 77 ILE A C 1
ATOM 597 O O . ILE A 1 77 ? 8.197 4.998 -4.983 1.00 86.25 77 ILE A O 1
ATOM 601 N N . TRP A 1 78 ? 7.647 5.494 -2.859 1.00 85.19 78 TRP A N 1
ATOM 602 C CA . TRP A 1 78 ? 8.682 6.515 -2.672 1.00 85.19 78 TRP A CA 1
ATOM 603 C C . TRP A 1 78 ? 10.093 5.957 -2.878 1.00 85.19 78 TRP A C 1
ATOM 605 O O . TRP A 1 78 ? 10.887 6.545 -3.609 1.00 85.19 78 TRP A O 1
ATOM 615 N N . LEU A 1 79 ? 10.402 4.806 -2.275 1.00 83.75 79 LEU A N 1
ATOM 616 C CA . LEU A 1 79 ? 11.728 4.202 -2.401 1.00 83.75 79 LEU A CA 1
ATOM 617 C C . LEU A 1 79 ? 12.040 3.798 -3.849 1.00 83.75 79 LEU A C 1
ATOM 619 O O . LEU A 1 79 ? 13.139 4.060 -4.336 1.00 83.75 79 LEU A O 1
ATOM 623 N N . GLY A 1 80 ? 11.067 3.233 -4.569 1.00 77.94 80 GLY A N 1
ATOM 624 C CA . GLY A 1 80 ? 11.245 2.917 -5.986 1.00 77.94 80 GLY A CA 1
ATOM 625 C C . GLY A 1 80 ? 11.367 4.141 -6.898 1.00 77.94 80 GLY A C 1
ATOM 626 O O . GLY A 1 80 ? 11.926 4.041 -7.992 1.00 77.94 80 GLY A O 1
ATOM 627 N N . TRP A 1 81 ? 10.875 5.299 -6.450 1.00 74.56 81 TRP A N 1
ATOM 628 C CA . TRP A 1 81 ? 11.067 6.576 -7.131 1.00 74.56 81 TRP A CA 1
ATOM 629 C C . TRP A 1 81 ? 12.461 7.176 -6.878 1.00 74.56 81 TRP A C 1
ATOM 631 O O . TRP A 1 81 ? 13.131 7.564 -7.837 1.00 74.56 81 TRP A O 1
ATOM 641 N N . GLU A 1 82 ? 12.936 7.216 -5.625 1.00 68.62 82 GLU A N 1
ATOM 642 C CA . GLU A 1 82 ? 14.266 7.758 -5.278 1.00 68.62 82 GLU A CA 1
ATOM 643 C C . GLU A 1 82 ? 15.425 6.953 -5.880 1.00 68.62 82 GLU A C 1
ATOM 645 O O . GLU A 1 82 ? 16.424 7.525 -6.319 1.00 68.62 82 GLU A O 1
ATOM 650 N N . GLU A 1 83 ? 15.308 5.628 -5.961 1.00 63.97 83 GLU A N 1
ATOM 651 C CA . GLU A 1 83 ? 16.344 4.808 -6.605 1.00 63.97 83 GLU A CA 1
ATOM 652 C C . GLU A 1 83 ? 16.429 5.090 -8.124 1.00 63.97 83 GLU A C 1
ATOM 654 O O . GLU A 1 83 ? 17.506 5.009 -8.726 1.00 63.97 83 GLU A O 1
ATOM 659 N N . GLY A 1 84 ? 15.305 5.542 -8.700 1.00 57.19 84 GLY A N 1
ATOM 660 C CA . GLY A 1 84 ? 15.154 6.154 -10.025 1.00 57.19 84 GLY A CA 1
ATOM 661 C C . GLY A 1 84 ? 15.989 7.398 -10.252 1.00 57.19 84 GLY A C 1
ATOM 662 O O . GLY A 1 84 ? 16.785 7.474 -11.192 1.00 57.19 84 GLY A O 1
ATOM 663 N N . SER A 1 85 ? 15.808 8.375 -9.371 1.00 55.75 85 SER A N 1
ATOM 664 C CA . SER A 1 85 ? 16.427 9.693 -9.496 1.00 55.75 85 SER A CA 1
ATOM 665 C C . SER A 1 85 ? 17.928 9.675 -9.194 1.00 55.75 85 SER A C 1
ATOM 667 O O . SER A 1 85 ? 18.685 10.403 -9.836 1.00 55.75 85 SER A O 1
ATOM 669 N N . LEU A 1 86 ? 18.383 8.812 -8.279 1.00 50.00 86 LEU A N 1
ATOM 670 C CA . LEU A 1 86 ? 19.800 8.679 -7.926 1.00 50.00 86 LEU A CA 1
ATOM 671 C C . LEU A 1 86 ? 20.631 7.958 -9.000 1.00 50.00 86 LEU A C 1
ATOM 673 O O . LEU A 1 86 ? 21.804 8.285 -9.172 1.00 50.00 86 LEU A O 1
ATOM 677 N N . SER A 1 87 ? 20.045 7.020 -9.753 1.00 50.66 87 SER A N 1
ATOM 678 C CA . SER A 1 87 ? 20.762 6.279 -10.809 1.00 50.66 87 SER A CA 1
ATOM 679 C C . SER A 1 87 ? 21.042 7.106 -12.074 1.00 50.66 87 SER A C 1
ATOM 681 O O . SER A 1 87 ? 21.881 6.712 -12.875 1.00 50.66 87 SER A O 1
ATOM 683 N N . GLN A 1 88 ? 20.373 8.251 -12.252 1.00 48.16 88 GLN A N 1
ATOM 684 C CA . GLN A 1 88 ? 20.552 9.166 -13.393 1.00 48.16 88 GLN A CA 1
ATOM 685 C C . GLN A 1 88 ? 21.559 10.303 -13.111 1.00 48.16 88 GLN A C 1
ATOM 687 O O . GLN A 1 88 ? 21.797 11.144 -13.976 1.00 48.16 88 GLN A O 1
ATOM 692 N N . ALA A 1 89 ? 22.125 10.368 -11.899 1.00 49.97 89 ALA A N 1
ATOM 693 C CA . ALA A 1 89 ? 23.002 11.455 -11.445 1.00 49.97 89 ALA A CA 1
ATOM 694 C C . ALA A 1 89 ? 24.511 11.106 -11.433 1.00 49.97 89 ALA A C 1
ATOM 696 O O . ALA A 1 89 ? 25.305 11.878 -10.889 1.00 49.97 89 ALA A O 1
ATOM 697 N N . LEU A 1 90 ? 24.909 9.966 -12.013 1.00 46.84 90 LEU A N 1
ATOM 698 C CA . LEU A 1 90 ? 26.299 9.497 -12.159 1.00 46.84 90 LEU A CA 1
ATOM 699 C C . LEU A 1 90 ? 26.651 9.287 -13.633 1.00 46.84 90 LEU A C 1
ATOM 701 O O . LEU A 1 90 ? 27.823 9.554 -13.981 1.00 46.84 90 LEU A O 1
#

Secondary structure (DSSP, 8-state):
----------SS----TTTHHHHHHHHHHHHHHTT-SHHHH-TT-----S-TTS--HHHHHHHHHHHHHHHHHHHHHHHHHHHHHHHT--

Foldseek 3Di:
DDPPDPPPDQPADADDPPCCVVRVVVLLVVCVVVVLNVCVVCVVVQLQAPDVVDRDPVSVVSNVVSVVSNVVSVVSVVSSHVNNVVVVPD